Protein AF-A0A1C5R0W3-F1 (afdb_monomer)

Nearest PDB structures (foldseek):
  8kc8-assembly1_A  TM=6.331E-01  e=7.945E-02  synthetic construct
  8wx8-assembly1_A  TM=5.561E-01  e=1.336E-01  synthetic construct
  3gkf-assembly1_L  TM=6.993E-01  e=7.227E-01  Escherichia coli K-12
  8wx8-assembly2_B  TM=5.811E-01  e=3.538E-01  synthetic construct
  1zrq-assembly1_A  TM=3.980E-01  e=2.557E-01  Escherichia coli

Structure (mmCIF, N/CA/C/O backbone):
data_AF-A0A1C5R0W3-F1
#
_entry.id   AF-A0A1C5R0W3-F1
#
loop_
_atom_site.group_PDB
_atom_site.id
_atom_site.type_symbol
_atom_site.label_atom_id
_atom_site.label_alt_id
_atom_site.label_comp_id
_atom_site.label_asym_id
_atom_site.label_entity_id
_atom_site.label_seq_id
_atom_site.pdbx_PDB_ins_code
_atom_site.Cartn_x
_atom_site.Cartn_y
_atom_site.Cartn_z
_atom_site.occupancy
_atom_site.B_iso_or_equiv
_atom_site.auth_seq_id
_atom_site.auth_comp_id
_atom_site.auth_asym_id
_atom_site.auth_atom_id
_atom_site.pdbx_PDB_model_num
ATOM 1 N N . MET A 1 1 ? -21.608 -0.019 2.683 1.00 58.84 1 MET A N 1
ATOM 2 C CA . MET A 1 1 ? -20.135 -0.022 2.759 1.00 58.84 1 MET A CA 1
ATOM 3 C C . MET A 1 1 ? -19.604 0.207 1.354 1.00 58.84 1 MET A C 1
ATOM 5 O O . MET A 1 1 ? -20.055 -0.476 0.442 1.00 58.84 1 MET A O 1
ATOM 9 N N . LEU A 1 2 ? -18.742 1.202 1.151 1.00 64.38 2 LEU A N 1
ATOM 10 C CA . LEU A 1 2 ? -18.083 1.433 -0.137 1.00 64.38 2 LEU A CA 1
ATOM 11 C C . LEU A 1 2 ? -16.786 0.610 -0.176 1.00 64.38 2 LEU A C 1
ATOM 13 O O . LEU A 1 2 ? -15.718 1.120 0.138 1.00 64.38 2 LEU A O 1
ATOM 17 N N . GLU A 1 3 ? -16.877 -0.677 -0.521 1.00 65.06 3 GLU A N 1
ATOM 18 C CA . GLU A 1 3 ? -15.706 -1.580 -0.568 1.00 65.06 3 GLU A CA 1
ATOM 19 C C . GLU A 1 3 ? -14.725 -1.249 -1.705 1.00 65.06 3 GLU A C 1
ATOM 21 O O . GLU A 1 3 ? -13.561 -1.626 -1.646 1.00 65.06 3 GLU A O 1
ATOM 26 N N . LYS A 1 4 ? -15.169 -0.518 -2.736 1.00 83.62 4 LYS A N 1
ATOM 27 C CA . LYS A 1 4 ? -14.372 -0.205 -3.938 1.00 83.62 4 LYS A CA 1
ATOM 28 C C . LYS A 1 4 ? -13.550 1.088 -3.840 1.00 83.62 4 LYS A C 1
ATOM 30 O O . LYS A 1 4 ? -12.989 1.514 -4.843 1.00 83.62 4 LYS A O 1
ATOM 35 N N . LEU A 1 5 ? -13.523 1.739 -2.676 1.00 93.81 5 LEU A N 1
ATOM 36 C CA . LEU A 1 5 ? -12.789 2.986 -2.450 1.00 93.81 5 LEU A CA 1
ATOM 37 C C . LEU A 1 5 ? -11.713 2.767 -1.390 1.00 93.81 5 LEU A C 1
ATOM 39 O O . LEU A 1 5 ? -12.015 2.203 -0.338 1.00 93.81 5 LEU A O 1
ATOM 43 N N . ILE A 1 6 ? -10.506 3.264 -1.659 1.00 96.00 6 ILE A N 1
ATOM 44 C CA . ILE A 1 6 ? -9.445 3.462 -0.669 1.00 96.00 6 ILE A CA 1
ATOM 45 C C . ILE A 1 6 ? -9.311 4.966 -0.449 1.00 96.00 6 ILE A C 1
ATOM 47 O O . ILE A 1 6 ? -9.057 5.707 -1.398 1.00 96.00 6 ILE A O 1
ATOM 51 N N . VAL A 1 7 ? -9.517 5.427 0.785 1.00 97.25 7 VAL A N 1
ATOM 52 C CA . VAL A 1 7 ? -9.241 6.823 1.145 1.00 97.25 7 VAL A CA 1
ATOM 53 C C . VAL A 1 7 ? -7.765 6.936 1.503 1.00 97.25 7 VAL A C 1
ATOM 55 O O . VAL A 1 7 ? -7.318 6.339 2.482 1.00 97.25 7 VAL A O 1
ATOM 58 N N . MET A 1 8 ? -7.020 7.693 0.698 1.00 97.56 8 MET A N 1
ATOM 59 C CA . MET A 1 8 ? -5.597 7.950 0.909 1.00 97.56 8 MET A CA 1
ATOM 60 C C . MET A 1 8 ? -5.407 9.299 1.606 1.00 97.56 8 MET A C 1
ATOM 62 O O . MET A 1 8 ? -5.856 10.326 1.099 1.00 97.56 8 MET A O 1
ATOM 66 N N . LEU A 1 9 ? -4.752 9.304 2.769 1.00 98.12 9 LEU A N 1
ATOM 67 C CA . LEU A 1 9 ? -4.504 10.504 3.581 1.00 98.12 9 LEU A CA 1
ATOM 68 C C . LEU A 1 9 ? -3.273 11.266 3.079 1.00 98.12 9 LEU A C 1
ATOM 70 O O . LEU A 1 9 ? -2.261 11.379 3.770 1.00 98.12 9 LEU A O 1
ATOM 74 N N . THR A 1 10 ? -3.342 11.746 1.841 1.00 96.31 10 THR A N 1
ATOM 75 C CA . THR A 1 10 ? -2.206 12.353 1.144 1.00 96.31 10 THR A CA 1
ATOM 76 C C . THR A 1 10 ? -2.578 13.673 0.469 1.00 96.31 10 THR A C 1
ATOM 78 O O . THR A 1 10 ? -3.722 13.908 0.082 1.00 96.31 10 THR A O 1
ATOM 81 N N . HIS A 1 11 ? -1.588 14.550 0.309 1.00 95.50 11 HIS A N 1
ATOM 82 C CA . HIS A 1 11 ? -1.672 15.784 -0.466 1.00 95.50 11 HIS A CA 1
ATOM 83 C C . HIS A 1 11 ? -0.346 15.991 -1.204 1.00 95.50 11 HIS A C 1
ATOM 85 O O . HIS A 1 11 ? 0.718 15.892 -0.598 1.00 95.50 11 HIS A O 1
ATOM 91 N N . ASN A 1 12 ? -0.401 16.257 -2.514 1.00 92.25 12 ASN A N 1
ATOM 92 C CA . ASN A 1 12 ? 0.782 16.369 -3.381 1.00 92.25 12 ASN A CA 1
ATOM 93 C C . ASN A 1 12 ? 1.761 15.188 -3.242 1.00 92.25 12 ASN A C 1
ATOM 95 O O . ASN A 1 12 ? 2.964 15.387 -3.122 1.00 92.25 12 ASN A O 1
ATOM 99 N N . ASP A 1 13 ? 1.223 13.966 -3.263 1.00 90.00 13 ASP A N 1
ATOM 100 C CA . ASP A 1 13 ? 1.990 12.712 -3.198 1.00 90.00 13 ASP A CA 1
ATOM 101 C C . ASP A 1 13 ? 2.729 12.454 -1.869 1.00 90.00 13 ASP A C 1
ATOM 103 O O . ASP A 1 13 ? 3.594 11.589 -1.785 1.00 90.00 13 ASP A O 1
ATOM 107 N N . VAL A 1 14 ? 2.355 13.165 -0.803 1.00 94.25 14 VAL A N 1
ATOM 108 C CA . VAL A 1 14 ? 2.940 13.026 0.538 1.00 94.25 14 VAL A CA 1
ATOM 109 C C . VAL A 1 14 ? 1.829 12.816 1.561 1.00 94.25 14 VAL A C 1
ATOM 111 O O . VAL A 1 14 ? 0.759 13.417 1.449 1.00 94.25 14 VAL A O 1
ATOM 114 N N . THR A 1 15 ? 2.053 11.959 2.557 1.00 97.62 15 THR A N 1
ATOM 115 C CA . THR A 1 15 ? 1.127 11.806 3.686 1.00 97.62 15 THR A CA 1
ATOM 116 C C . THR A 1 15 ? 1.029 13.114 4.458 1.00 97.62 15 THR A C 1
ATOM 118 O O . THR A 1 15 ? 2.045 13.710 4.809 1.00 97.62 15 THR A O 1
ATOM 121 N N . VAL A 1 16 ? -0.196 13.571 4.715 1.00 97.88 16 VAL A N 1
ATOM 122 C CA . VAL A 1 16 ? -0.427 14.833 5.431 1.00 97.88 16 VAL A CA 1
ATOM 123 C C . VAL A 1 16 ? -0.041 14.710 6.907 1.00 97.88 16 VAL A C 1
ATOM 1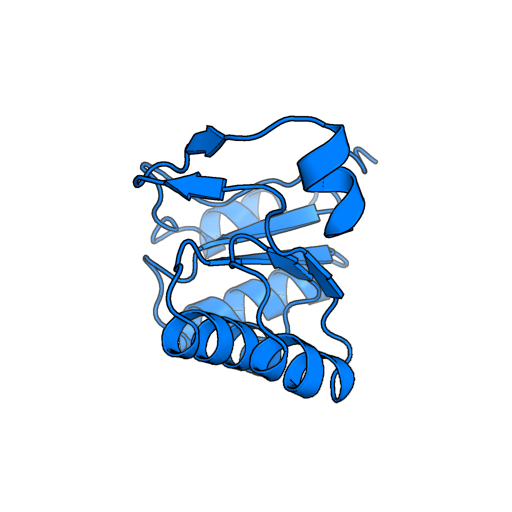25 O O . VAL A 1 16 ? -0.234 13.663 7.526 1.00 97.88 16 VAL A O 1
ATOM 128 N N . GLU A 1 17 ? 0.517 15.775 7.485 1.00 96.50 17 GLU A N 1
ATOM 129 C CA . GLU A 1 17 ? 1.019 15.757 8.869 1.00 96.50 17 GLU A CA 1
ATOM 130 C C . GLU A 1 17 ? -0.094 15.523 9.905 1.00 96.50 17 GLU A C 1
ATOM 132 O O . GLU A 1 17 ? 0.161 14.924 10.950 1.00 96.50 17 GLU A O 1
ATOM 137 N N . ASP A 1 18 ? -1.318 15.958 9.589 1.00 97.69 18 ASP A N 1
ATOM 138 C CA . ASP A 1 18 ? -2.538 15.848 10.394 1.00 97.69 18 ASP A CA 1
ATOM 139 C C . ASP A 1 18 ? -3.402 14.624 10.021 1.00 97.69 18 ASP A C 1
ATOM 141 O O . ASP A 1 18 ? -4.607 14.569 10.284 1.00 97.69 18 ASP A O 1
ATOM 145 N N . ALA A 1 19 ? -2.800 13.602 9.397 1.00 98.38 19 ALA A N 1
ATOM 146 C CA . ALA A 1 19 ? -3.506 12.396 8.958 1.00 98.38 19 ALA A CA 1
ATOM 147 C C . ALA A 1 19 ? -4.240 11.681 10.108 1.00 98.38 19 ALA A C 1
ATOM 149 O O . ALA A 1 19 ? -5.306 11.099 9.901 1.00 98.38 19 ALA A O 1
ATOM 150 N N . LYS A 1 20 ? -3.700 11.746 11.330 1.00 98.19 20 LYS A N 1
ATOM 151 C CA . LYS A 1 20 ? -4.311 11.151 12.525 1.00 98.19 20 LYS A CA 1
ATOM 152 C C . LYS A 1 20 ? -5.607 11.858 12.903 1.00 98.19 20 LYS A C 1
ATOM 154 O O . LYS A 1 20 ? -6.613 11.199 13.150 1.00 98.19 20 LYS A O 1
ATOM 159 N N . GLU A 1 21 ? -5.594 13.183 12.902 1.00 98.50 21 GLU A N 1
ATOM 160 C CA . GLU A 1 21 ? -6.739 14.039 13.184 1.00 98.50 21 GLU A CA 1
ATOM 161 C C . GLU A 1 21 ? -7.821 13.873 12.111 1.00 98.50 21 GLU A C 1
ATOM 163 O O . GLU A 1 21 ? -9.000 13.718 12.437 1.00 98.50 21 GLU A O 1
ATOM 168 N N . ILE A 1 22 ? -7.421 13.832 10.836 1.00 98.44 22 ILE A N 1
ATOM 169 C CA . ILE A 1 22 ? -8.337 13.603 9.714 1.00 98.44 22 ILE A CA 1
ATOM 170 C C . ILE A 1 22 ? -8.982 12.223 9.821 1.00 98.44 22 ILE A C 1
ATOM 172 O O . ILE A 1 22 ? -10.201 12.113 9.665 1.00 98.44 22 ILE A O 1
ATOM 176 N N . PHE A 1 23 ? -8.202 11.174 10.097 1.00 98.62 23 PHE A N 1
ATOM 177 C CA . PHE A 1 23 ? -8.753 9.835 10.268 1.00 98.62 23 PHE A CA 1
ATOM 178 C C . PHE A 1 23 ? -9.729 9.780 11.445 1.00 98.62 23 PHE A C 1
ATOM 180 O O . PHE A 1 23 ? -10.855 9.320 11.277 1.00 98.62 23 PHE A O 1
ATOM 187 N N . GLU A 1 24 ? -9.344 10.298 12.613 1.00 98.50 24 GLU A N 1
ATOM 188 C CA . GLU A 1 24 ? -10.183 10.282 13.815 1.00 98.50 24 GLU A CA 1
ATOM 189 C C . GLU A 1 24 ? -11.532 10.979 13.586 1.00 98.50 24 GLU A C 1
ATOM 191 O O . GLU A 1 24 ? -12.573 10.446 13.969 1.00 98.50 24 GLU A O 1
ATOM 196 N N . ALA A 1 25 ? -11.534 12.121 12.893 1.00 98.44 25 ALA A N 1
ATOM 197 C CA . ALA A 1 25 ? -12.754 12.859 12.570 1.00 98.44 25 ALA A CA 1
ATOM 198 C C . ALA A 1 25 ? -13.671 12.143 11.557 1.00 98.44 25 ALA A C 1
ATOM 200 O O . ALA A 1 25 ? -14.845 12.495 11.439 1.00 98.44 25 ALA A O 1
ATOM 201 N N . ASN A 1 26 ? -13.153 11.158 10.813 1.00 98.00 26 ASN A N 1
ATOM 202 C CA . ASN A 1 26 ? -13.842 10.527 9.684 1.00 98.00 26 ASN A CA 1
ATOM 203 C C . ASN A 1 26 ? -13.935 8.991 9.774 1.00 98.00 26 ASN A C 1
ATOM 205 O O . ASN A 1 26 ? -14.477 8.358 8.865 1.00 98.00 26 ASN A O 1
ATOM 209 N N . LYS A 1 27 ? -13.44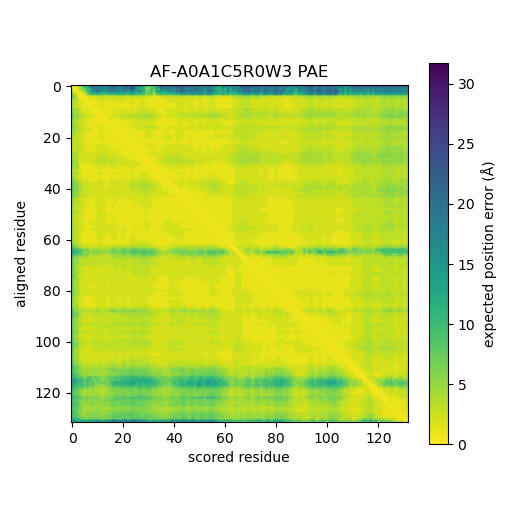7 8.363 10.850 1.00 96.81 27 LYS A N 1
ATOM 210 C CA . LYS A 1 27 ? -13.390 6.895 10.988 1.00 96.81 27 LYS A CA 1
ATOM 211 C C . LYS A 1 27 ? -14.759 6.214 10.911 1.00 96.81 27 LYS A C 1
ATOM 213 O O . LYS A 1 27 ? -14.849 5.075 10.454 1.00 96.81 27 LYS A O 1
ATOM 218 N N . ASP A 1 28 ? -15.827 6.920 11.274 1.00 96.31 28 ASP A N 1
ATOM 219 C CA . ASP A 1 28 ? -17.201 6.402 11.249 1.00 96.31 28 ASP A CA 1
ATOM 220 C C . ASP A 1 28 ? -17.862 6.479 9.861 1.00 96.31 28 ASP A C 1
ATOM 222 O O . ASP A 1 28 ? -18.978 5.989 9.669 1.00 96.31 28 ASP A O 1
ATOM 226 N N . LEU A 1 29 ? -17.181 7.049 8.857 1.00 94.88 29 LEU A N 1
ATOM 227 C CA . LEU A 1 29 ? -17.654 7.000 7.476 1.00 94.88 29 LEU A CA 1
ATOM 228 C C . LEU A 1 29 ? -17.797 5.539 7.004 1.00 94.88 29 LEU A C 1
ATOM 230 O O . LEU A 1 29 ? -17.013 4.668 7.402 1.00 94.88 29 LEU A O 1
ATOM 234 N N . PRO A 1 30 ? -18.739 5.248 6.083 1.00 94.00 30 PRO A N 1
ATOM 235 C CA . PRO A 1 30 ? -18.988 3.901 5.558 1.00 94.00 30 PRO A CA 1
ATOM 236 C C . PRO A 1 30 ? -17.917 3.435 4.546 1.00 94.00 30 PRO A C 1
ATOM 238 O O . PRO A 1 30 ? -18.236 2.781 3.545 1.00 94.00 30 PRO A O 1
ATOM 241 N N . VAL A 1 31 ? -16.656 3.780 4.808 1.00 95.12 31 VAL A N 1
ATOM 242 C CA . VAL A 1 31 ? -15.448 3.437 4.054 1.00 95.12 31 VAL A CA 1
ATOM 243 C C . VAL A 1 31 ? -14.685 2.356 4.815 1.00 95.12 31 VAL A C 1
ATOM 245 O O . VAL A 1 31 ? -14.419 2.506 6.013 1.00 95.12 31 VAL A O 1
ATOM 248 N N . GLN A 1 32 ? -14.335 1.282 4.105 1.00 96.81 32 GLN A N 1
ATOM 249 C CA . GLN A 1 32 ? -13.620 0.134 4.668 1.00 96.81 32 GLN A CA 1
ATOM 250 C C . GLN A 1 32 ? -12.100 0.270 4.552 1.00 96.81 32 GLN A C 1
ATOM 252 O O . GLN A 1 32 ? -11.381 -0.102 5.476 1.00 96.81 32 GLN A O 1
ATOM 257 N N . ASN A 1 33 ? -11.615 0.805 3.431 1.00 97.69 33 ASN A N 1
ATOM 258 C CA . ASN A 1 33 ? -10.194 0.827 3.104 1.00 97.69 33 ASN A CA 1
ATOM 259 C C . ASN A 1 33 ? -9.606 2.223 3.316 1.00 97.69 33 ASN A C 1
ATOM 261 O O . ASN A 1 33 ? -10.107 3.204 2.759 1.00 97.69 33 ASN A O 1
ATOM 265 N N . TRP A 1 34 ? -8.525 2.288 4.083 1.00 98.38 34 TRP A N 1
ATOM 266 C CA . TRP A 1 34 ? -7.803 3.517 4.387 1.00 98.38 34 TRP A CA 1
ATOM 267 C C . TRP A 1 34 ? -6.310 3.296 4.205 1.00 98.38 34 TRP A C 1
ATOM 269 O O . TRP A 1 34 ? -5.789 2.230 4.527 1.00 98.38 34 TRP A O 1
ATOM 279 N N . GLY A 1 35 ? -5.614 4.300 3.695 1.00 98.06 35 GLY A N 1
ATOM 280 C CA . GLY A 1 35 ? -4.186 4.190 3.469 1.00 98.06 35 GLY A CA 1
ATOM 281 C C . GLY A 1 35 ? -3.478 5.525 3.431 1.00 98.06 35 GLY A C 1
ATOM 282 O O . GLY A 1 35 ? -4.090 6.591 3.523 1.00 98.06 35 GLY A O 1
ATOM 283 N N . PHE A 1 36 ? -2.161 5.449 3.334 1.00 98.31 36 PHE A N 1
ATOM 284 C CA . PHE A 1 36 ? -1.274 6.597 3.207 1.00 98.31 36 PHE A CA 1
ATOM 285 C C . PHE A 1 36 ? 0.085 6.147 2.660 1.00 98.31 36 PHE A C 1
ATOM 287 O O . PHE A 1 36 ? 0.309 4.954 2.440 1.00 98.31 36 PHE A O 1
ATOM 294 N N . LYS A 1 37 ? 0.970 7.108 2.392 1.00 96.88 37 LYS A N 1
ATOM 295 C CA . LYS A 1 37 ? 2.308 6.866 1.845 1.00 96.88 37 LYS A CA 1
ATOM 296 C C . LYS A 1 37 ? 3.363 6.737 2.940 1.00 96.88 37 LYS A C 1
ATOM 298 O O . LYS A 1 37 ? 3.192 7.254 4.044 1.00 96.88 37 LYS A O 1
ATOM 303 N N . ASP A 1 38 ? 4.484 6.105 2.616 1.00 95.12 38 ASP A N 1
ATOM 304 C CA . ASP A 1 38 ? 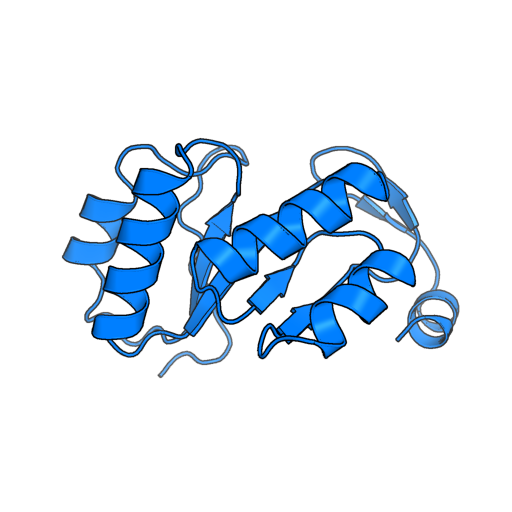5.658 6.031 3.496 1.00 95.12 38 ASP A CA 1
ATOM 305 C C . ASP A 1 38 ? 6.411 7.364 3.655 1.00 95.12 38 ASP A C 1
ATOM 307 O O . ASP A 1 38 ? 7.269 7.494 4.525 1.00 95.12 38 ASP A O 1
AT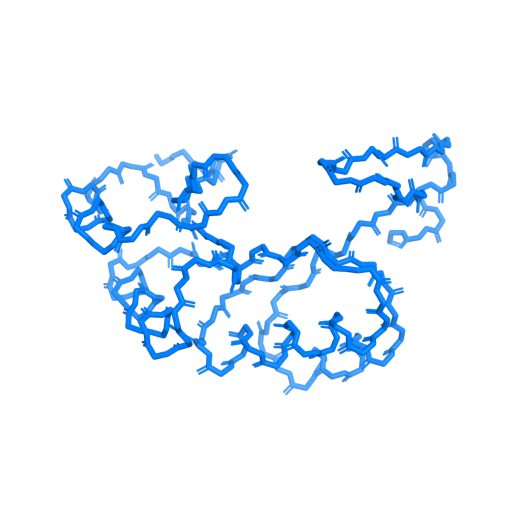OM 311 N N . VAL A 1 39 ? 6.074 8.370 2.845 1.00 94.12 39 VAL A N 1
ATOM 312 C CA . VAL A 1 39 ? 6.644 9.721 2.909 1.00 94.12 39 VAL A CA 1
ATOM 313 C C . VAL A 1 39 ? 5.690 10.672 3.630 1.00 94.12 39 VAL A C 1
ATOM 315 O O . VAL A 1 39 ? 4.490 10.674 3.363 1.00 94.12 39 VAL A O 1
ATOM 318 N N . GLY A 1 40 ? 6.231 11.527 4.502 1.00 94.75 40 GLY A N 1
ATOM 319 C CA . GLY A 1 40 ? 5.496 12.596 5.197 1.00 94.75 40 GLY A CA 1
ATOM 320 C C . GLY A 1 40 ? 5.254 12.335 6.684 1.00 94.75 40 GLY A C 1
ATOM 321 O O . GLY A 1 40 ? 5.078 13.280 7.447 1.00 94.75 40 GLY A O 1
ATOM 322 N N . LEU A 1 41 ? 5.326 11.076 7.125 1.00 95.88 41 LEU A N 1
ATOM 323 C CA . LEU A 1 41 ? 5.251 10.707 8.538 1.00 95.88 41 LEU A CA 1
ATOM 324 C C . LEU A 1 41 ? 6.439 9.840 8.947 1.00 95.88 41 LEU A C 1
ATOM 326 O O . LEU A 1 41 ? 6.841 8.929 8.234 1.00 95.88 41 LEU A O 1
ATOM 330 N N . GLU A 1 42 ? 6.952 10.089 10.148 1.00 95.56 42 GLU A N 1
ATOM 331 C CA . GLU A 1 42 ? 7.946 9.221 10.780 1.00 95.56 42 GLU A CA 1
ATOM 332 C C . GLU A 1 42 ? 7.341 7.836 11.102 1.00 95.56 42 GLU A C 1
ATOM 334 O O . GLU A 1 42 ? 6.174 7.772 11.514 1.00 95.56 42 GLU A O 1
ATOM 339 N N . PRO A 1 43 ? 8.115 6.731 11.039 1.00 94.69 43 PRO A N 1
ATOM 340 C CA . PRO A 1 43 ? 7.605 5.365 11.227 1.00 94.69 43 PRO A CA 1
ATOM 341 C C . PRO A 1 43 ? 6.789 5.140 12.510 1.00 94.69 43 PRO A C 1
ATOM 343 O O . PRO A 1 43 ? 5.803 4.401 1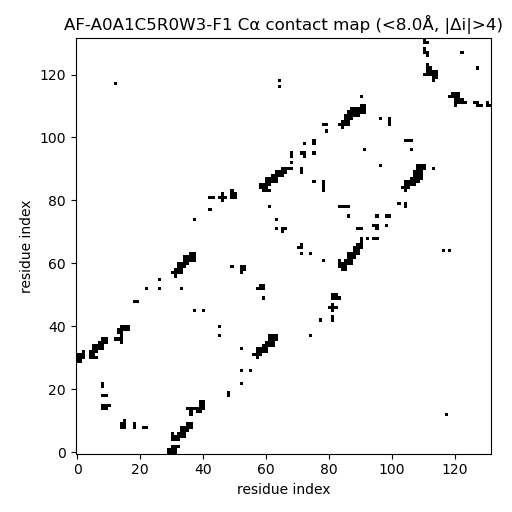2.510 1.00 94.69 43 PRO A O 1
ATOM 346 N N . GLY A 1 44 ? 7.151 5.814 13.608 1.00 97.19 44 GLY A N 1
ATOM 347 C CA . GLY A 1 44 ? 6.389 5.761 14.860 1.00 97.19 44 GLY A CA 1
ATOM 348 C C . GLY A 1 44 ? 4.960 6.293 14.705 1.00 97.19 44 GLY A C 1
ATOM 349 O O . GLY A 1 44 ? 4.010 5.630 15.117 1.00 97.19 44 GLY A O 1
ATOM 350 N N . LYS A 1 45 ? 4.795 7.438 14.030 1.00 97.81 45 LYS A N 1
ATOM 351 C CA . LYS A 1 45 ? 3.476 8.028 13.749 1.00 97.81 45 LYS A CA 1
ATOM 352 C C . LYS A 1 45 ? 2.678 7.180 12.761 1.00 97.81 45 LYS A C 1
ATOM 354 O O . LYS A 1 45 ? 1.472 7.026 12.930 1.00 97.81 45 LYS A O 1
ATOM 359 N N . MET A 1 46 ? 3.348 6.593 11.768 1.00 98.25 46 MET A N 1
ATOM 360 C CA . MET A 1 46 ? 2.716 5.661 10.829 1.00 98.25 46 MET A CA 1
ATOM 361 C C . MET A 1 46 ? 2.131 4.449 11.562 1.00 98.25 46 MET A C 1
ATOM 363 O O . MET A 1 46 ? 0.985 4.071 11.326 1.00 98.25 46 MET A O 1
ATOM 367 N N . LYS A 1 47 ? 2.898 3.862 12.489 1.00 98.50 47 LYS A N 1
ATOM 368 C CA . LYS A 1 47 ? 2.461 2.716 13.293 1.00 98.50 47 LYS A CA 1
ATOM 369 C C . LYS A 1 47 ? 1.261 3.051 14.177 1.00 98.50 47 LYS A C 1
ATOM 371 O O . LYS A 1 47 ? 0.323 2.263 14.240 1.00 98.50 47 LYS A O 1
ATOM 376 N N . GLU A 1 48 ? 1.268 4.216 14.827 1.00 98.44 48 GLU A N 1
ATOM 377 C CA . GLU A 1 48 ? 0.118 4.689 15.608 1.00 98.44 48 GLU A CA 1
ATOM 378 C C . GLU A 1 48 ? -1.140 4.843 14.746 1.00 98.44 48 GLU A C 1
ATOM 380 O O . GLU A 1 48 ? -2.204 4.351 15.116 1.00 98.44 48 GLU A O 1
ATOM 385 N N . LEU A 1 49 ? -1.021 5.495 13.586 1.00 98.75 49 LEU A N 1
ATOM 386 C CA . LEU A 1 49 ? -2.150 5.716 12.685 1.00 98.75 49 LEU A CA 1
ATOM 387 C C . LEU A 1 49 ? -2.708 4.396 12.134 1.00 98.75 49 LEU A C 1
ATOM 389 O O . LEU A 1 49 ? -3.921 4.194 12.122 1.00 98.75 49 LEU A O 1
ATOM 393 N N . CYS A 1 50 ? -1.829 3.476 11.735 1.00 98.62 50 CYS A N 1
ATOM 394 C CA . CYS A 1 50 ? -2.220 2.142 11.286 1.00 98.62 50 CYS A CA 1
ATOM 395 C C . CYS A 1 50 ? -2.975 1.377 12.389 1.00 98.62 50 CYS A C 1
ATOM 397 O O . CYS A 1 50 ? -4.042 0.817 12.136 1.00 98.62 50 CYS A O 1
ATOM 399 N N . ALA A 1 51 ? -2.484 1.417 13.634 1.00 98.62 51 ALA A N 1
ATOM 400 C CA . ALA A 1 51 ? -3.161 0.795 14.771 1.00 98.62 51 ALA A CA 1
ATOM 401 C C . ALA A 1 51 ? -4.564 1.379 15.000 1.00 98.62 51 ALA A C 1
ATOM 403 O O . ALA A 1 51 ? -5.523 0.617 15.107 1.00 98.62 51 ALA A O 1
ATOM 404 N N . MET A 1 52 ? -4.713 2.708 14.970 1.00 98.62 52 MET A N 1
ATOM 405 C CA . MET A 1 52 ? -6.020 3.368 15.097 1.00 98.62 52 MET A CA 1
ATOM 406 C C . MET A 1 52 ? -7.003 2.940 14.002 1.00 98.62 52 MET A C 1
ATOM 408 O O . MET A 1 52 ? -8.179 2.696 14.275 1.00 98.62 52 MET A O 1
ATOM 412 N N . MET A 1 53 ? -6.533 2.828 12.755 1.00 98.56 53 MET A N 1
ATOM 413 C CA . MET A 1 53 ? -7.355 2.347 11.644 1.00 98.56 53 MET A CA 1
ATOM 414 C C . MET A 1 53 ? -7.844 0.916 11.882 1.00 98.56 53 MET A C 1
ATOM 416 O O . MET A 1 53 ? -9.029 0.629 11.697 1.00 98.56 53 MET A O 1
ATOM 420 N N . LYS A 1 54 ? -6.963 0.032 12.354 1.00 98.44 54 LYS A N 1
ATOM 421 C CA . LYS A 1 54 ? -7.305 -1.367 12.644 1.00 98.44 54 LYS A CA 1
ATOM 422 C C . LYS A 1 54 ? -8.246 -1.502 13.839 1.00 98.44 54 LYS A C 1
ATOM 424 O O . LYS A 1 54 ? -9.191 -2.284 13.772 1.00 98.44 54 LYS A O 1
ATOM 429 N N . GLU A 1 55 ? -8.051 -0.716 14.895 1.00 98.31 55 GLU A N 1
ATOM 430 C CA . GLU A 1 55 ? -8.960 -0.652 16.051 1.00 98.31 55 GLU A CA 1
ATOM 431 C C . GLU A 1 55 ? -10.373 -0.205 15.648 1.00 98.31 55 GLU A C 1
ATOM 433 O O . GLU A 1 55 ? -11.361 -0.707 16.182 1.00 98.31 55 GLU A O 1
ATOM 438 N N . ALA A 1 56 ? -10.484 0.668 14.643 1.00 98.06 56 ALA A N 1
ATOM 439 C CA . ALA A 1 56 ? -11.752 1.068 14.033 1.00 98.06 56 ALA A CA 1
ATOM 440 C C . ALA A 1 56 ? -12.305 0.050 13.006 1.00 98.06 56 ALA A C 1
ATOM 442 O O . ALA A 1 56 ? -13.263 0.350 12.287 1.00 98.06 56 ALA A O 1
ATOM 443 N N . GLY A 1 57 ? -11.705 -1.142 12.901 1.00 97.38 57 GLY A N 1
ATOM 444 C CA . GLY A 1 57 ? -12.133 -2.219 12.005 1.00 97.38 57 GLY A CA 1
ATOM 445 C C . GLY A 1 57 ? -11.855 -1.965 10.520 1.00 97.38 57 GLY A C 1
ATOM 446 O O . GLY A 1 57 ? -12.503 -2.574 9.664 1.00 97.38 57 GLY A O 1
ATOM 447 N N . LYS A 1 58 ? -10.938 -1.047 10.192 1.00 97.88 58 LYS A N 1
ATOM 448 C CA . LYS A 1 58 ? -10.585 -0.705 8.807 1.00 97.88 58 LYS A CA 1
ATOM 449 C C . LYS A 1 58 ? -9.502 -1.626 8.261 1.00 97.88 58 LYS A C 1
ATOM 451 O O . LYS A 1 58 ? -8.690 -2.162 9.008 1.00 97.88 58 LYS A O 1
ATOM 456 N N . THR A 1 59 ? -9.479 -1.766 6.939 1.00 98.19 59 THR A N 1
ATOM 457 C CA . THR A 1 59 ? -8.373 -2.399 6.213 1.00 98.19 59 THR A CA 1
ATOM 458 C C . THR A 1 59 ? -7.357 -1.334 5.825 1.00 98.19 59 THR A C 1
ATOM 460 O O . THR A 1 59 ? -7.728 -0.289 5.284 1.00 98.19 59 THR A O 1
ATOM 463 N N . THR A 1 60 ? -6.087 -1.605 6.107 1.00 98.62 60 THR A N 1
ATOM 464 C CA . THR A 1 60 ? -4.990 -0.637 6.024 1.00 98.62 60 THR A CA 1
ATOM 465 C C . THR A 1 60 ? -4.083 -0.883 4.824 1.00 98.62 60 THR A C 1
ATOM 467 O O . THR A 1 60 ? -3.707 -2.019 4.532 1.00 98.62 60 THR A O 1
ATOM 470 N N . TYR A 1 61 ? -3.718 0.198 4.137 1.00 98.56 61 TYR A N 1
ATOM 471 C CA . TYR A 1 61 ? -2.927 0.171 2.908 1.00 98.56 61 TYR A CA 1
ATOM 472 C C . TYR A 1 61 ? -1.723 1.110 3.029 1.00 98.56 61 TYR A C 1
ATOM 474 O O . TYR A 1 61 ? -1.895 2.304 3.275 1.00 98.56 61 TYR A O 1
ATOM 482 N N . LEU A 1 62 ? -0.516 0.580 2.832 1.00 98.44 62 LEU A N 1
ATOM 483 C CA . LEU A 1 62 ? 0.684 1.384 2.631 1.00 98.44 62 LEU A CA 1
ATOM 484 C C . LEU A 1 62 ? 0.966 1.494 1.136 1.00 98.44 62 LEU A C 1
ATOM 486 O O . LEU A 1 62 ? 1.121 0.479 0.457 1.00 98.44 62 LEU A O 1
ATOM 490 N N . GLU A 1 63 ? 1.077 2.723 0.644 1.00 96.31 63 GLU A N 1
ATOM 491 C CA . GLU A 1 63 ? 1.617 3.009 -0.680 1.0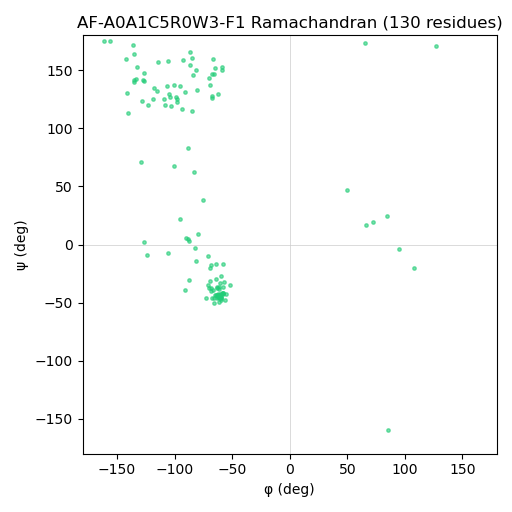0 96.31 63 GLU A CA 1
ATOM 492 C C . GLU A 1 63 ? 3.079 3.425 -0.582 1.00 96.31 63 GLU A C 1
ATOM 494 O O . GLU A 1 63 ? 3.421 4.363 0.132 1.00 96.31 63 GLU A O 1
ATOM 499 N N . VAL A 1 64 ? 3.936 2.752 -1.340 1.00 92.31 64 VAL A N 1
ATOM 500 C CA . VAL A 1 64 ? 5.340 3.128 -1.493 1.00 92.31 64 VAL A CA 1
ATOM 501 C C . VAL A 1 64 ? 5.597 3.325 -2.974 1.00 92.31 64 VAL A C 1
ATOM 503 O O . VAL A 1 64 ? 5.450 2.380 -3.736 1.00 92.31 64 VAL A O 1
ATOM 506 N N . VAL A 1 65 ? 6.008 4.521 -3.393 1.00 83.12 65 VAL A N 1
ATOM 507 C CA . VAL A 1 65 ? 6.355 4.801 -4.800 1.00 83.12 65 VAL A CA 1
ATOM 508 C C . VAL A 1 65 ? 7.872 4.779 -4.946 1.00 83.12 65 VAL A C 1
ATOM 510 O O . VAL A 1 65 ? 8.524 5.802 -5.140 1.00 83.12 65 VAL A O 1
ATOM 513 N N . THR A 1 66 ? 8.444 3.588 -4.787 1.00 82.56 66 THR A N 1
ATOM 514 C CA . THR A 1 66 ? 9.873 3.335 -4.999 1.00 82.56 66 THR A CA 1
ATOM 515 C C . THR A 1 66 ? 10.050 2.173 -5.963 1.00 82.56 66 THR A C 1
ATOM 517 O O . THR A 1 66 ? 9.207 1.277 -6.039 1.00 82.56 66 THR A O 1
ATOM 520 N N . TYR A 1 67 ? 11.123 2.222 -6.754 1.00 88.38 67 TYR A N 1
ATOM 521 C CA . TYR A 1 67 ? 11.291 1.320 -7.898 1.00 88.38 67 TYR A CA 1
ATOM 522 C C . TYR A 1 67 ? 12.578 0.504 -7.859 1.00 88.38 67 TYR A C 1
ATOM 524 O O . TYR A 1 67 ? 12.730 -0.390 -8.681 1.00 88.38 67 TYR A O 1
ATOM 532 N N . SER A 1 68 ? 13.507 0.790 -6.940 1.00 92.75 68 SER A N 1
ATOM 533 C CA . SER A 1 68 ? 14.657 -0.087 -6.726 1.00 92.75 68 SER A CA 1
ATOM 534 C C . SER A 1 68 ? 14.274 -1.266 -5.828 1.00 92.75 68 SER A C 1
ATOM 536 O O . SER A 1 68 ? 13.411 -1.145 -4.956 1.00 92.75 68 SER A O 1
ATOM 538 N N . GLU A 1 69 ? 14.929 -2.410 -6.023 1.00 96.06 69 GLU A N 1
ATOM 539 C CA . GLU A 1 69 ? 14.688 -3.622 -5.232 1.00 96.06 69 GLU A CA 1
ATOM 540 C C . GLU A 1 69 ? 14.910 -3.394 -3.727 1.00 96.06 69 GLU A C 1
ATOM 542 O O . GLU A 1 69 ? 14.094 -3.810 -2.903 1.00 96.06 69 GLU A O 1
ATOM 547 N N . GLU A 1 70 ? 15.976 -2.673 -3.364 1.00 96.94 70 GLU A N 1
ATOM 548 C CA . GLU A 1 70 ? 16.300 -2.348 -1.970 1.00 96.94 70 GLU A CA 1
ATOM 549 C C . GLU A 1 70 ? 15.198 -1.509 -1.310 1.00 96.94 70 GLU A C 1
ATOM 551 O O . GLU A 1 70 ? 14.764 -1.808 -0.193 1.00 96.94 70 GLU A O 1
ATOM 556 N N . GLU A 1 71 ? 14.708 -0.478 -2.002 1.00 94.31 71 GLU A N 1
ATOM 557 C CA . GLU A 1 71 ? 13.650 0.382 -1.477 1.00 94.31 71 GLU A CA 1
ATOM 558 C C . GLU A 1 71 ? 12.304 -0.342 -1.397 1.00 94.31 71 GLU A C 1
ATOM 560 O O . GLU A 1 71 ? 11.599 -0.178 -0.400 1.00 94.31 71 GLU A O 1
ATOM 565 N N . CYS A 1 72 ? 11.980 -1.198 -2.374 1.00 96.31 72 CYS A N 1
ATOM 566 C CA . CYS A 1 72 ? 10.780 -2.035 -2.330 1.00 96.31 72 CYS A CA 1
ATOM 567 C C . CYS A 1 72 ? 10.816 -2.976 -1.116 1.00 96.31 72 CYS A C 1
ATOM 569 O O . CYS A 1 72 ? 9.832 -3.090 -0.381 1.00 96.31 72 CYS A O 1
ATOM 571 N N . LEU A 1 73 ? 11.966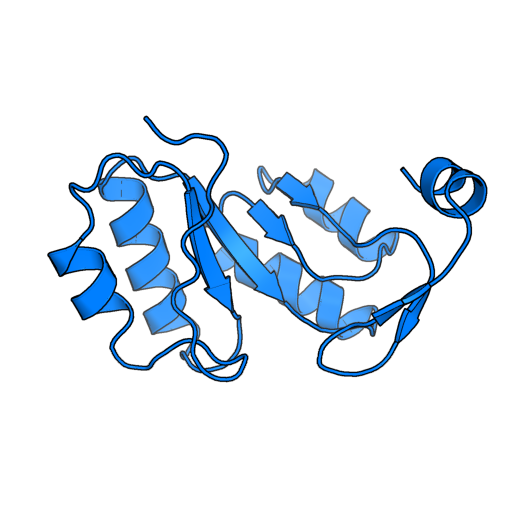 -3.608 -0.851 1.00 97.94 73 LEU A N 1
ATOM 572 C CA . LEU A 1 73 ? 12.141 -4.487 0.305 1.00 97.94 73 LEU A CA 1
ATOM 573 C C . LEU A 1 73 ? 12.064 -3.717 1.631 1.00 97.94 73 LEU A C 1
ATOM 575 O O . LEU A 1 73 ? 11.476 -4.204 2.599 1.00 97.94 73 LEU A O 1
ATOM 579 N N . ARG A 1 74 ? 12.629 -2.504 1.687 1.00 96.94 74 ARG A N 1
ATOM 580 C CA . ARG A 1 74 ? 12.494 -1.600 2.840 1.00 96.94 74 ARG A CA 1
ATOM 581 C C . ARG A 1 74 ? 11.028 -1.228 3.080 1.00 96.94 74 ARG A C 1
ATOM 583 O O . ARG A 1 74 ? 10.577 -1.290 4.220 1.00 96.94 74 ARG A O 1
ATOM 590 N N . GLY A 1 75 ? 10.287 -0.907 2.020 1.00 96.94 75 GLY A N 1
ATOM 591 C CA . GLY A 1 75 ? 8.855 -0.612 2.074 1.00 96.94 75 GLY A CA 1
ATOM 592 C C . GLY A 1 75 ? 8.030 -1.787 2.603 1.00 96.94 75 GLY A C 1
ATOM 593 O O . GLY A 1 75 ? 7.183 -1.599 3.473 1.00 96.94 75 GLY A O 1
ATOM 594 N N . ALA A 1 76 ? 8.329 -3.013 2.163 1.00 98.19 76 ALA A N 1
ATOM 595 C CA . ALA A 1 76 ? 7.663 -4.212 2.669 1.00 98.19 76 ALA A CA 1
ATOM 596 C C . ALA A 1 76 ? 7.920 -4.455 4.160 1.00 98.19 76 ALA A C 1
ATOM 598 O O . ALA A 1 76 ? 6.982 -4.736 4.905 1.00 98.19 76 ALA A O 1
ATOM 599 N N . LYS A 1 77 ? 9.164 -4.291 4.622 1.00 98.12 77 LYS A N 1
ATOM 600 C CA . LYS A 1 77 ? 9.491 -4.397 6.053 1.00 98.12 77 LYS A CA 1
ATOM 601 C C . LYS A 1 77 ? 8.765 -3.341 6.877 1.00 98.12 77 LYS A C 1
ATOM 603 O O . LYS A 1 77 ? 8.157 -3.677 7.888 1.00 98.12 77 LYS A O 1
ATOM 608 N N . LEU A 1 78 ? 8.755 -2.094 6.405 1.00 97.94 78 LEU A N 1
ATOM 609 C CA . LEU A 1 78 ? 8.036 -1.002 7.057 1.00 97.94 78 LEU A CA 1
ATOM 610 C C . LEU A 1 78 ? 6.531 -1.295 7.161 1.00 97.94 78 LEU A C 1
ATOM 612 O O . LEU A 1 78 ? 5.944 -1.105 8.225 1.00 97.94 78 LEU A O 1
ATOM 616 N N . ALA A 1 79 ? 5.915 -1.811 6.091 1.00 98.38 79 ALA A N 1
ATOM 617 C CA . ALA A 1 79 ? 4.505 -2.197 6.093 1.00 98.38 79 ALA A CA 1
ATOM 618 C C . ALA A 1 79 ? 4.198 -3.214 7.205 1.00 98.38 79 ALA A C 1
ATOM 620 O O . ALA A 1 79 ? 3.263 -3.025 7.985 1.00 98.38 79 ALA A O 1
ATOM 621 N N . VAL A 1 80 ? 5.025 -4.256 7.322 1.00 98.44 80 VAL A N 1
ATOM 622 C CA . VAL A 1 80 ? 4.889 -5.301 8.349 1.00 98.44 80 VAL A CA 1
ATOM 623 C C . VAL A 1 80 ? 5.126 -4.737 9.753 1.00 98.44 80 VAL A C 1
ATOM 625 O O . VAL A 1 80 ? 4.331 -4.981 10.658 1.00 98.44 80 VAL A O 1
ATOM 628 N N . GLU A 1 81 ? 6.181 -3.943 9.951 1.00 98.00 81 GLU A N 1
ATOM 629 C CA . GLU A 1 81 ? 6.549 -3.352 11.248 1.00 98.00 81 GLU A CA 1
ATOM 630 C C . GLU A 1 81 ? 5.486 -2.389 11.802 1.00 98.00 81 GLU A C 1
ATOM 632 O O . GLU A 1 81 ? 5.252 -2.339 13.023 1.00 98.00 81 GLU A O 1
ATOM 637 N N . CYS A 1 82 ? 4.838 -1.634 10.909 1.00 98.12 82 CYS A N 1
ATOM 638 C CA . CYS A 1 82 ? 3.715 -0.750 11.216 1.00 98.12 82 CYS A CA 1
ATOM 639 C C . CYS A 1 82 ? 2.372 -1.494 11.307 1.00 98.12 82 CYS A C 1
ATOM 641 O O . CYS A 1 82 ? 1.416 -0.933 11.837 1.00 98.12 82 CYS A O 1
ATOM 643 N N . GLY A 1 83 ? 2.297 -2.744 10.841 1.00 98.00 83 GLY A N 1
ATOM 644 C CA . GLY A 1 83 ? 1.119 -3.605 10.953 1.00 98.00 83 GLY A CA 1
ATOM 645 C C . GLY A 1 83 ? 0.067 -3.415 9.859 1.00 98.00 83 GLY A C 1
ATOM 646 O O . GLY A 1 83 ? -1.100 -3.722 10.107 1.00 98.00 83 GLY A O 1
ATOM 647 N N . PHE A 1 84 ? 0.451 -2.914 8.683 1.00 98.69 84 PHE A N 1
ATOM 648 C CA . PHE A 1 84 ? -0.454 -2.760 7.542 1.00 98.69 84 PHE A CA 1
ATOM 649 C C . PHE A 1 84 ? -0.960 -4.103 7.010 1.00 98.69 84 PHE A C 1
ATOM 651 O O . PHE A 1 84 ? -0.269 -5.117 7.089 1.00 98.69 84 PHE A O 1
ATOM 658 N N . ASP A 1 85 ? -2.156 -4.098 6.420 1.00 98.69 85 ASP A N 1
ATOM 659 C CA . ASP A 1 85 ? -2.742 -5.288 5.795 1.00 98.69 85 ASP A CA 1
ATOM 660 C C . ASP A 1 85 ? -2.311 -5.442 4.330 1.00 98.69 85 ASP A C 1
ATOM 662 O O . ASP A 1 85 ? -2.230 -6.561 3.823 1.00 98.69 85 ASP A O 1
ATOM 666 N N . CYS A 1 86 ? -2.058 -4.327 3.639 1.00 98.56 86 CYS A N 1
ATOM 667 C CA . CYS A 1 86 ? -1.761 -4.292 2.209 1.00 98.56 86 CYS A CA 1
ATOM 668 C C . CYS A 1 86 ? -0.573 -3.369 1.891 1.00 98.56 86 CYS A C 1
ATOM 670 O O . CYS A 1 86 ? -0.491 -2.262 2.422 1.00 98.56 86 CYS A O 1
ATOM 672 N N . LEU A 1 87 ? 0.292 -3.793 0.968 1.00 98.31 87 LEU A N 1
ATOM 673 C CA . LEU A 1 87 ? 1.352 -2.987 0.357 1.00 98.31 87 LEU A CA 1
ATOM 674 C C . LEU A 1 87 ? 1.089 -2.808 -1.138 1.00 98.31 87 LEU A C 1
ATOM 676 O O . LEU A 1 87 ? 0.852 -3.789 -1.845 1.00 98.31 87 LEU A O 1
ATOM 680 N N . LEU A 1 88 ? 1.188 -1.569 -1.614 1.00 95.31 88 LEU A N 1
ATOM 681 C CA . LEU A 1 88 ? 1.025 -1.194 -3.018 1.00 95.31 88 LEU A CA 1
ATOM 682 C C . LEU A 1 88 ? 2.109 -0.206 -3.480 1.00 95.31 88 LEU A C 1
ATOM 684 O O . LEU A 1 88 ? 2.780 0.421 -2.662 1.00 95.31 88 LEU A O 1
ATOM 688 N N . GLY A 1 89 ? 2.265 -0.059 -4.797 1.00 91.75 89 GLY A N 1
ATOM 689 C CA . GLY A 1 89 ? 3.118 0.970 -5.415 1.00 91.75 89 GLY A CA 1
ATOM 690 C C . GLY A 1 89 ? 4.552 0.546 -5.776 1.00 91.75 89 GLY A C 1
ATOM 691 O O . GLY A 1 89 ? 5.285 1.315 -6.396 1.00 91.75 89 GLY A O 1
ATOM 692 N N . THR A 1 90 ? 4.955 -0.679 -5.438 1.00 93.44 90 THR A N 1
ATOM 693 C CA . THR A 1 90 ? 6.301 -1.209 -5.717 1.00 93.44 90 THR A CA 1
ATOM 694 C C . THR A 1 90 ? 6.413 -1.832 -7.110 1.00 93.44 90 THR A C 1
ATOM 696 O O . THR A 1 90 ? 5.405 -2.236 -7.691 1.00 93.44 90 THR A O 1
ATOM 699 N N . ILE A 1 91 ? 7.639 -2.076 -7.576 1.00 93.12 91 ILE A N 1
ATOM 700 C CA . ILE A 1 91 ? 7.911 -3.057 -8.641 1.00 93.12 91 ILE A CA 1
ATOM 701 C C . ILE A 1 91 ? 8.034 -4.464 -8.041 1.00 93.12 91 ILE A C 1
ATOM 703 O O . ILE A 1 91 ? 8.521 -4.616 -6.920 1.00 93.12 91 ILE A O 1
ATOM 707 N N . TYR A 1 92 ? 7.586 -5.487 -8.775 1.00 94.25 92 TYR A N 1
ATOM 708 C CA . TYR A 1 92 ? 7.769 -6.877 -8.360 1.00 94.25 92 TYR A CA 1
ATOM 709 C C . TYR A 1 92 ? 9.254 -7.265 -8.402 1.00 94.25 92 TYR A C 1
ATOM 711 O O . TYR A 1 92 ? 9.913 -7.147 -9.435 1.00 94.25 92 TYR A O 1
ATOM 719 N N . TYR A 1 93 ? 9.739 -7.808 -7.289 1.00 95.94 93 TYR A N 1
ATOM 720 C CA . TYR A 1 93 ? 11.024 -8.490 -7.184 1.00 95.94 93 TYR A CA 1
ATOM 721 C C . TYR A 1 93 ? 10.838 -9.780 -6.390 1.00 95.94 93 TYR A C 1
ATOM 723 O O . TYR A 1 93 ? 10.120 -9.789 -5.385 1.00 95.94 93 TYR A O 1
ATOM 731 N N . ASP A 1 94 ? 11.524 -10.851 -6.794 1.00 96.94 94 ASP A N 1
ATOM 732 C CA . ASP A 1 94 ? 11.451 -12.134 -6.087 1.00 96.94 94 ASP A CA 1
ATOM 733 C C . ASP A 1 94 ? 11.872 -11.995 -4.620 1.00 96.94 94 ASP A C 1
ATOM 735 O O . ASP A 1 94 ? 11.228 -12.562 -3.745 1.00 96.94 94 ASP A O 1
ATOM 739 N N . SER A 1 95 ? 12.867 -11.153 -4.320 1.00 97.94 95 SER A N 1
ATOM 740 C CA . SER A 1 95 ? 13.312 -10.891 -2.944 1.00 97.94 95 SER A CA 1
ATOM 741 C C . SER A 1 95 ? 12.223 -10.279 -2.055 1.00 97.94 95 SER A C 1
ATOM 743 O O . SER A 1 95 ? 12.117 -10.616 -0.873 1.00 97.94 95 SER A O 1
ATOM 745 N N . VAL A 1 96 ? 11.387 -9.399 -2.615 1.00 97.81 96 VAL A N 1
ATOM 746 C CA . VAL A 1 96 ? 10.262 -8.778 -1.906 1.00 97.81 96 VAL A CA 1
ATOM 747 C C . VAL A 1 96 ? 9.160 -9.807 -1.700 1.00 97.81 96 VAL A C 1
ATOM 749 O O . VAL A 1 96 ? 8.658 -9.946 -0.587 1.00 97.81 96 VAL A O 1
ATOM 752 N N . MET A 1 97 ? 8.822 -10.573 -2.739 1.00 97.06 97 MET A N 1
ATOM 753 C CA . MET A 1 97 ? 7.813 -11.628 -2.657 1.00 97.06 97 MET A CA 1
ATOM 754 C C . MET A 1 97 ? 8.211 -12.729 -1.662 1.00 97.06 97 MET A C 1
ATOM 756 O O . MET A 1 97 ? 7.385 -13.173 -0.864 1.00 97.06 97 MET A O 1
ATOM 760 N N . ASP A 1 98 ? 9.474 -13.148 -1.659 1.00 98.38 98 ASP A N 1
ATOM 761 C CA . ASP A 1 98 ? 9.994 -14.145 -0.723 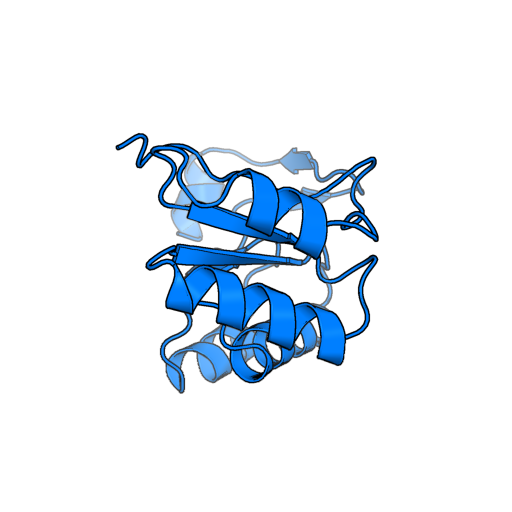1.00 98.38 98 ASP A CA 1
ATOM 762 C C . ASP A 1 98 ? 9.921 -13.662 0.725 1.00 98.38 98 ASP A C 1
ATOM 764 O O . ASP A 1 98 ? 9.560 -14.443 1.605 1.00 98.38 98 ASP A O 1
ATOM 768 N N . TYR A 1 99 ? 10.175 -12.374 0.981 1.00 98.56 99 TYR A N 1
ATOM 769 C CA . TYR A 1 99 ? 9.932 -11.783 2.296 1.00 98.56 99 TYR A CA 1
ATOM 770 C C . TYR A 1 99 ? 8.436 -11.754 2.644 1.00 98.56 99 TYR A C 1
ATOM 772 O O . TYR A 1 99 ? 8.048 -12.236 3.709 1.00 98.56 99 TYR A O 1
ATOM 780 N N . VAL A 1 100 ? 7.587 -11.241 1.748 1.00 98.00 100 VAL A N 1
ATOM 781 C CA . VAL A 1 100 ? 6.134 -11.115 1.958 1.00 98.00 100 VAL A CA 1
ATOM 782 C C . VAL A 1 100 ? 5.496 -12.458 2.315 1.00 98.00 100 VAL A C 1
ATOM 784 O O . VAL A 1 100 ? 4.702 -12.509 3.251 1.00 98.00 100 VAL A O 1
ATOM 787 N N . LYS A 1 101 ? 5.884 -13.554 1.647 1.00 98.06 101 LYS A N 1
ATOM 788 C CA . LYS A 1 101 ? 5.395 -14.923 1.922 1.00 98.06 101 LYS A CA 1
ATOM 789 C C . LYS A 1 101 ? 5.634 -15.402 3.358 1.00 98.06 101 LYS A C 1
ATOM 791 O O . LYS A 1 101 ? 5.019 -16.379 3.777 1.00 98.06 101 LYS A O 1
ATOM 796 N N . THR A 1 102 ? 6.525 -14.752 4.107 1.00 98.44 102 THR A N 1
ATOM 797 C CA . THR A 1 102 ? 6.772 -15.050 5.529 1.00 98.44 102 THR A CA 1
ATOM 798 C C . THR A 1 102 ? 5.846 -14.286 6.482 1.00 98.44 102 THR A C 1
ATOM 800 O O . THR A 1 102 ? 5.994 -14.392 7.699 1.00 98.44 102 THR A O 1
ATOM 803 N N . THR A 1 103 ? 4.901 -13.510 5.945 1.00 98.44 103 THR A N 1
ATOM 804 C CA . THR A 1 103 ? 4.045 -12.565 6.675 1.00 98.44 103 THR A CA 1
ATOM 805 C C . THR A 1 103 ? 2.588 -12.667 6.209 1.00 98.44 103 THR A C 1
ATOM 807 O O . THR A 1 103 ? 2.299 -13.310 5.204 1.00 98.44 103 THR A O 1
ATOM 810 N N . ASP A 1 104 ? 1.675 -11.982 6.902 1.00 97.75 104 ASP A N 1
ATOM 811 C CA . ASP A 1 104 ? 0.264 -11.869 6.493 1.00 97.75 104 ASP A CA 1
ATOM 812 C C . ASP A 1 104 ? -0.005 -10.675 5.549 1.00 97.75 104 ASP A C 1
ATOM 814 O O . ASP A 1 104 ? -1.157 -10.390 5.209 1.00 97.75 104 ASP A O 1
ATOM 818 N N . LEU A 1 105 ? 1.042 -9.947 5.138 1.00 98.50 105 LEU A N 1
ATOM 819 C CA . LEU A 1 105 ? 0.922 -8.763 4.292 1.00 98.50 105 LEU A CA 1
ATOM 820 C C . LEU A 1 105 ? 0.438 -9.154 2.890 1.00 98.50 105 LEU A C 1
ATOM 822 O O . LEU A 1 105 ? 1.060 -9.963 2.201 1.00 98.50 105 LEU A O 1
ATOM 826 N N . LYS A 1 106 ? -0.641 -8.528 2.420 1.00 98.19 106 LYS A N 1
ATOM 827 C CA . LYS A 1 106 ? -1.072 -8.656 1.024 1.00 98.19 106 LYS A CA 1
ATOM 828 C C . LYS A 1 106 ? -0.249 -7.727 0.145 1.00 98.19 106 LYS A C 1
ATOM 830 O O . LYS A 1 106 ? -0.090 -6.550 0.460 1.00 98.19 106 LYS A O 1
ATOM 835 N N . TYR A 1 107 ? 0.241 -8.243 -0.972 1.00 97.50 107 TYR A N 1
ATOM 836 C CA . TYR A 1 107 ? 1.188 -7.532 -1.818 1.00 97.50 107 TYR A CA 1
ATOM 837 C C . TYR A 1 107 ? 0.629 -7.295 -3.219 1.00 97.50 107 TYR A C 1
ATOM 839 O O . TYR A 1 107 ? 0.202 -8.234 -3.887 1.00 97.50 107 TYR A O 1
ATOM 847 N N . PHE A 1 108 ? 0.631 -6.029 -3.637 1.00 95.44 108 PHE A N 1
ATOM 848 C CA . PHE A 1 108 ? 0.059 -5.552 -4.895 1.00 95.44 108 PHE A CA 1
ATOM 849 C C . PHE A 1 108 ? 1.084 -4.692 -5.661 1.00 95.44 108 PHE A C 1
ATOM 851 O O . PHE A 1 108 ? 0.947 -3.463 -5.711 1.00 95.44 108 PHE A O 1
ATOM 858 N N . PRO A 1 109 ? 2.149 -5.297 -6.218 1.00 94.62 109 PRO A N 1
ATOM 859 C CA . PRO A 1 109 ? 3.094 -4.575 -7.061 1.00 94.62 109 PRO A CA 1
ATOM 860 C C . PRO A 1 109 ? 2.441 -4.123 -8.369 1.00 94.62 109 PRO A C 1
ATOM 862 O O . PRO A 1 109 ? 1.432 -4.674 -8.812 1.00 94.62 109 PRO A O 1
ATOM 865 N N . PHE A 1 110 ? 3.043 -3.127 -9.012 1.00 93.00 110 PHE A N 1
ATOM 866 C CA . PHE A 1 110 ? 2.668 -2.751 -10.367 1.00 93.00 110 PHE A CA 1
ATOM 867 C C . PHE A 1 110 ? 3.037 -3.844 -11.376 1.00 93.00 110 PHE A C 1
ATOM 869 O O . PHE A 1 110 ? 4.072 -4.499 -11.255 1.00 93.00 110 PHE A O 1
ATOM 876 N N . VAL A 1 111 ? 2.205 -3.959 -12.411 1.00 92.06 111 VAL A N 1
ATOM 877 C CA . VAL A 1 111 ? 2.476 -4.706 -13.646 1.00 92.06 111 VAL A CA 1
ATOM 878 C C . VAL A 1 111 ? 2.762 -3.730 -14.786 1.00 92.06 111 VAL A C 1
ATOM 880 O O . VAL A 1 111 ? 2.336 -2.582 -14.752 1.00 92.06 111 VAL A O 1
ATOM 883 N N . GLY A 1 112 ? 3.443 -4.171 -15.831 1.00 92.00 112 GLY A N 1
ATOM 884 C CA . GLY A 1 112 ? 3.895 -3.333 -16.931 1.00 92.00 112 GLY A CA 1
ATOM 885 C C . GLY A 1 112 ? 5.230 -2.649 -16.641 1.00 92.00 112 GLY A C 1
ATOM 886 O O . GLY A 1 112 ? 6.031 -3.086 -15.815 1.00 92.00 112 GLY A O 1
ATOM 887 N N . LYS A 1 113 ? 5.508 -1.576 -17.380 1.00 90.75 113 LYS A N 1
ATOM 888 C CA . LYS A 1 113 ? 6.695 -0.742 -17.189 1.00 90.75 113 LYS A CA 1
ATOM 889 C C . LYS A 1 113 ? 6.282 0.539 -16.478 1.00 90.75 113 LYS A C 1
ATOM 891 O O . LYS A 1 113 ? 5.495 1.312 -17.013 1.00 90.75 113 LYS A O 1
ATOM 896 N N . VAL A 1 114 ? 6.843 0.773 -15.298 1.00 90.25 114 VAL A N 1
ATOM 897 C CA . VAL A 1 114 ? 6.603 1.999 -14.530 1.00 90.25 114 VAL A CA 1
ATOM 898 C C . VAL A 1 114 ? 7.704 3.009 -14.820 1.00 90.25 114 VAL A C 1
ATOM 900 O O . VAL A 1 114 ? 8.885 2.664 -14.880 1.00 90.25 114 VAL A O 1
ATOM 903 N N . SER A 1 115 ? 7.325 4.267 -15.011 1.00 85.56 115 SER A N 1
ATOM 904 C CA . SER A 1 115 ? 8.267 5.372 -15.177 1.00 85.56 115 SER A CA 1
ATOM 905 C C . SER A 1 115 ? 7.765 6.640 -14.490 1.00 85.56 115 SER A C 1
ATOM 907 O O . SER A 1 115 ? 6.570 6.778 -14.258 1.00 85.56 115 SER A O 1
ATOM 909 N N . GLN A 1 116 ? 8.677 7.575 -14.206 1.00 81.50 116 GLN A N 1
ATOM 910 C CA . GLN A 1 116 ? 8.390 8.888 -13.604 1.00 81.50 116 GLN A CA 1
ATOM 911 C C . GLN A 1 116 ? 7.835 8.851 -12.163 1.00 81.50 116 GLN A C 1
ATOM 913 O O . GLN A 1 116 ? 7.596 7.796 -11.573 1.00 81.50 116 GLN A O 1
ATOM 918 N N . SER A 1 117 ? 7.702 10.044 -11.580 1.00 77.56 117 SER A N 1
ATOM 919 C CA . SER A 1 117 ? 6.970 10.315 -10.343 1.00 77.56 117 SER A CA 1
ATOM 920 C C . SER A 1 117 ? 6.237 11.658 -10.524 1.00 77.56 117 SER A C 1
ATOM 922 O O . SER A 1 117 ? 6.921 12.671 -10.711 1.00 77.56 117 SER A O 1
ATOM 924 N N . PRO A 1 118 ? 4.885 11.698 -10.565 1.00 78.19 118 PRO A N 1
ATOM 925 C CA . PRO A 1 118 ? 3.935 10.581 -10.435 1.00 78.19 118 PRO A CA 1
ATOM 926 C C . PRO A 1 118 ? 4.109 9.479 -11.492 1.00 78.19 118 PRO A C 1
ATOM 928 O O . PRO A 1 118 ? 4.610 9.736 -12.587 1.00 78.19 118 PRO A O 1
ATOM 931 N N . SER A 1 119 ? 3.723 8.248 -11.153 1.00 84.44 119 SER A N 1
ATOM 932 C CA . SER A 1 119 ? 3.964 7.071 -11.990 1.00 84.44 119 SER A CA 1
ATOM 933 C C . SER A 1 119 ? 3.142 7.074 -13.285 1.00 84.44 119 SER A C 1
ATOM 935 O O . SER A 1 119 ? 1.943 7.349 -13.301 1.00 84.44 119 SER A O 1
ATOM 937 N N . ILE A 1 120 ? 3.795 6.706 -14.387 1.00 88.94 120 ILE A N 1
ATOM 938 C CA . ILE A 1 120 ? 3.175 6.356 -15.665 1.00 88.94 120 ILE A CA 1
ATOM 939 C C . ILE A 1 120 ? 3.337 4.855 -15.868 1.00 88.94 120 ILE A C 1
ATOM 941 O O . ILE A 1 120 ? 4.457 4.339 -15.847 1.00 88.94 120 ILE A O 1
ATOM 945 N N . LEU A 1 121 ? 2.211 4.178 -16.095 1.00 89.88 121 LEU A N 1
ATOM 946 C CA . LEU A 1 121 ? 2.155 2.761 -16.426 1.00 89.88 121 LEU A CA 1
ATOM 947 C C . LEU A 1 121 ? 2.138 2.575 -17.947 1.00 89.88 121 LEU A C 1
ATOM 949 O O . LEU A 1 121 ? 1.199 2.996 -18.620 1.00 89.88 121 LEU A O 1
ATOM 953 N N . GLU A 1 122 ? 3.171 1.940 -18.486 1.00 93.62 122 GLU A N 1
ATOM 954 C CA . GLU A 1 122 ? 3.324 1.650 -19.912 1.00 93.62 122 GLU A CA 1
ATOM 955 C C . GLU A 1 122 ? 3.281 0.135 -20.183 1.00 93.62 122 GLU A C 1
ATOM 957 O O . GLU A 1 122 ? 3.603 -0.683 -19.319 1.00 93.62 122 GLU A O 1
ATOM 962 N N . GLY A 1 123 ? 2.942 -0.248 -21.418 1.00 93.19 123 GLY A N 1
ATOM 963 C CA . GLY A 1 123 ? 2.906 -1.644 -21.874 1.00 93.19 123 GLY A CA 1
ATOM 964 C C . GLY A 1 123 ? 1.572 -2.029 -22.515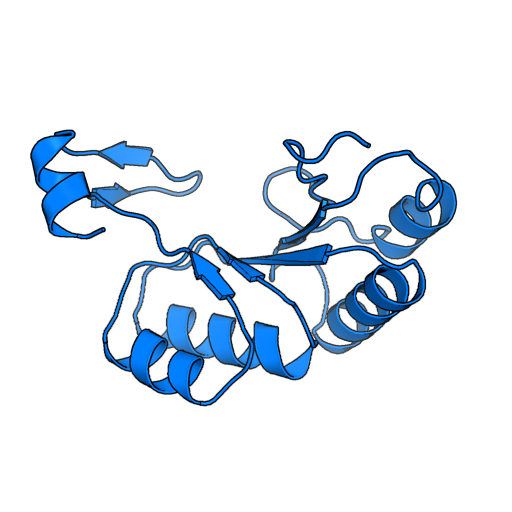 1.00 93.19 123 GLY A C 1
ATOM 965 O O . GLY A 1 123 ? 0.614 -1.258 -22.492 1.00 93.19 123 GLY A O 1
ATOM 966 N N . SER A 1 124 ? 1.516 -3.219 -23.118 1.00 95.31 124 SER A N 1
ATOM 967 C CA . SER A 1 124 ? 0.255 -3.815 -23.575 1.00 95.31 124 SER A CA 1
ATOM 968 C C . SER A 1 124 ? -0.435 -4.564 -22.433 1.00 95.31 124 SER A C 1
ATOM 970 O O . SER A 1 124 ? 0.210 -4.960 -21.462 1.00 95.31 124 SER A O 1
ATOM 972 N N . CYS A 1 125 ? -1.741 -4.810 -22.568 1.00 94.56 125 CYS A N 1
ATOM 973 C CA . CYS A 1 125 ? -2.464 -5.663 -21.624 1.00 94.56 125 CYS A CA 1
ATOM 974 C C . CYS A 1 125 ? -1.849 -7.067 -21.542 1.00 94.56 125 CYS A C 1
ATOM 976 O O . CYS A 1 125 ? -1.684 -7.576 -20.442 1.00 94.56 125 CYS A O 1
ATOM 978 N N . ASP A 1 126 ? -1.455 -7.655 -22.676 1.00 96.06 126 ASP A N 1
ATOM 979 C CA . ASP A 1 126 ? -0.831 -8.984 -22.708 1.00 96.06 126 ASP A CA 1
ATOM 980 C C . ASP A 1 126 ? 0.480 -9.013 -21.909 1.00 96.06 126 ASP A C 1
ATOM 982 O O . ASP A 1 126 ? 0.679 -9.899 -21.086 1.00 96.06 126 ASP A O 1
ATOM 986 N N . TYR A 1 127 ? 1.324 -7.985 -22.062 1.00 93.31 127 TYR A N 1
ATOM 987 C CA . TYR A 1 127 ? 2.566 -7.856 -21.294 1.00 93.31 127 TYR A CA 1
ATOM 988 C C . TYR A 1 127 ? 2.313 -7.744 -19.784 1.00 93.31 127 TYR A C 1
ATOM 990 O O . TYR A 1 127 ? 3.051 -8.303 -18.981 1.00 93.31 127 TYR A O 1
ATOM 998 N N . MET A 1 128 ? 1.257 -7.034 -19.382 1.00 94.31 128 MET A N 1
ATOM 999 C CA . MET A 1 128 ? 0.869 -6.928 -17.972 1.00 94.31 128 MET A CA 1
ATOM 1000 C C . MET A 1 128 ? 0.300 -8.246 -17.427 1.00 94.31 128 MET A C 1
ATOM 1002 O O . MET A 1 128 ? 0.529 -8.566 -16.265 1.00 94.31 128 MET A O 1
ATOM 1006 N N . LEU A 1 129 ? -0.418 -9.018 -18.251 1.00 92.81 129 LEU A N 1
ATOM 1007 C CA . LEU A 1 129 ? -0.968 -10.325 -17.873 1.00 92.81 129 LEU A CA 1
ATOM 1008 C C . LEU A 1 129 ? 0.119 -11.385 -17.672 1.00 92.81 129 LEU A C 1
ATOM 1010 O O . LEU A 1 129 ? -0.044 -12.251 -16.822 1.00 92.81 129 LEU A O 1
ATOM 1014 N N . GLU A 1 130 ? 1.230 -11.309 -18.406 1.00 92.62 130 GLU A N 1
ATOM 1015 C CA . GLU A 1 130 ? 2.390 -12.195 -18.213 1.00 92.62 130 GLU A CA 1
ATOM 1016 C C . GLU A 1 130 ? 3.069 -12.018 -16.841 1.00 92.62 130 GLU A C 1
ATOM 1018 O O . GLU A 1 130 ? 3.840 -12.882 -16.425 1.00 92.62 130 GLU A O 1
ATOM 1023 N N . GLN A 1 131 ? 2.791 -10.914 -16.142 1.00 88.50 131 GLN A N 1
ATOM 1024 C CA . GLN A 1 131 ? 3.376 -10.567 -14.843 1.00 88.50 131 GLN A CA 1
ATOM 1025 C C . GLN A 1 131 ? 2.417 -10.747 -13.654 1.00 88.50 131 GLN A C 1
ATOM 1027 O O . GLN A 1 131 ? 2.843 -10.547 -12.515 1.00 88.50 131 GLN A O 1
ATOM 1032 N N . ALA A 1 132 ? 1.139 -11.046 -13.912 1.00 75.50 132 ALA A N 1
ATOM 1033 C CA . ALA A 1 132 ? 0.066 -11.078 -12.913 1.00 75.50 132 ALA A CA 1
ATOM 1034 C C . ALA A 1 132 ? -0.067 -12.422 -12.179 1.00 75.50 132 ALA A C 1
ATOM 1036 O O . ALA A 1 132 ? 0.231 -13.480 -12.779 1.00 75.50 132 ALA A O 1
#

Foldseek 3Di:
DCAVDEAECDDPQAREPCSQVVCVVCLPPPYAHYEYEPHDDDLVVLLVSQVVSVVSVHAYEYEYQDEDPVSLLVSLVSCVVSPHQEYENYADDPVNVVVCVVDNYHYYYDFADWDDVVTDHDDDPVRRVVVD

Solvent-accessible surface area (backbone atoms only — not comparable to full-atom values): 7389 Å² total; per-residue (Å²): 116,44,78,92,45,71,52,61,43,56,55,96,93,25,20,44,86,58,39,59,59,56,43,68,78,47,61,85,48,65,57,41,33,40,31,35,43,72,45,63,51,59,70,71,58,48,24,52,45,43,47,54,40,44,76,68,71,33,48,38,35,37,38,35,91,37,75,50,69,69,52,31,40,50,47,53,51,48,35,58,77,31,62,34,46,30,42,32,53,22,56,78,45,70,72,42,51,62,54,38,74,78,52,88,49,42,79,46,51,58,60,52,47,78,42,79,85,79,75,43,79,44,77,53,72,68,63,25,57,77,69,107

Mean predicted aligned error: 3.29 Å

Sequence (132 aa):
MLEKLIVMLTHNDVTVEDAKEIFEANKDLPVQNWGFKDVGLEPGKMKELCAMMKEAGKTTYLEVVTYSEEECLRGAKLAVECGFDCLLGTIYYDSVMDYVKTTDLKYFPFVGKVSQSPSILEGSCDYMLEQA

Radius of gyration: 14.87 Å; Cα contacts (8 Å, |Δi|>4): 223; chains: 1; bounding box: 36×31×40 Å

pLDDT: mean 94.47, std 6.66, range [58.84, 98.75]

Secondary structure (DSSP, 8-state):
-EEEEEEE-EETTEE-TTHHHHHHHHTTSSEEEEEEESSSS-HHHHHHHHHHHHHTT-EEEEE----SHHHHHHHHHHHHHHT-SEEEEEEP-HHHHHHHTTSS-EEEEE-SEEETTTTEEES-HHHHHTT-